Protein AF-A0A3D9CCU7-F1 (afdb_monomer_lite)

Foldseek 3Di:
DPPLCLPAAWWWFDDPNKIWIWGKDKDAQQWDDDPPDRDIDTGIKIWTAFTAIRVRDTLGGCVVPRHCQDAQTWMFDDDDPQWTKTWGNAHPLRAFTFIWTWHDPDSFKIFIATDGDDDDDDCVSDPDDDSHDPDPHHGGGMITHD

Radius of gyration: 15.32 Å; chains: 1; bounding box: 30×36×38 Å

Sequence (146 aa):
MNDIFKILGTLVANFGGKTITFLITRQEHKTFKMPKTTDFYYQDALNINIVKNSSGVEVQNNSNVQYEYDRKAITSMFVNNGIVNFYYTRTNCGAGWGSINLKKISNTEVSWTYLPNDTVLTAKNCPGNPDITYLPETKNLIFTKQ

Organism: NCBI:txid2258962

Secondary structure (DSSP, 8-state):
-TTGGGG-EEEEEEETTEEEEEEEEEEEEEEEEPTTSS-EEEEEEEEEEEEE-TTS-EEEE-TT--STTSTT-EEEEEEETTEEEEEE--SGGGTT-EEEEEEE-SSSEEEEEEEEPP----TTTS-S------S---SSEEEEE-

pLDDT: mean 84.38, std 9.16, range [44.72, 95.94]

Structure (mmCIF, N/CA/C/O backbone):
data_AF-A0A3D9CCU7-F1
#
_entry.id   AF-A0A3D9CCU7-F1
#
loop_
_atom_site.group_PDB
_atom_site.id
_atom_site.type_symbol
_atom_site.label_atom_id
_atom_site.label_alt_id
_atom_site.label_comp_id
_atom_site.label_asym_id
_atom_site.label_entity_id
_atom_site.label_seq_id
_atom_site.pdbx_PDB_ins_code
_atom_site.Cartn_x
_atom_site.Cartn_y
_atom_site.Cartn_z
_atom_site.occupancy
_atom_site.B_iso_or_equiv
_atom_site.auth_seq_id
_atom_site.auth_comp_id
_atom_site.auth_asym_id
_atom_site.auth_atom_id
_atom_site.pdbx_PDB_model_num
ATOM 1 N N . MET A 1 1 ? -9.240 17.872 4.723 1.00 44.72 1 MET A N 1
ATOM 2 C CA . MET A 1 1 ? -7.853 17.364 4.830 1.00 44.72 1 MET A CA 1
ATOM 3 C C . MET A 1 1 ? -7.589 16.616 6.148 1.00 44.72 1 MET A C 1
ATOM 5 O O . MET A 1 1 ? -7.005 15.548 6.090 1.00 44.72 1 MET A O 1
ATOM 9 N N . ASN A 1 2 ? -8.099 17.068 7.307 1.00 56.50 2 ASN A N 1
ATOM 10 C CA . ASN A 1 2 ? -7.832 16.425 8.615 1.00 56.50 2 ASN A CA 1
ATOM 11 C C . ASN A 1 2 ? -8.421 15.018 8.852 1.00 56.50 2 ASN A C 1
ATOM 13 O O . ASN A 1 2 ? -7.914 14.294 9.703 1.00 56.50 2 ASN A O 1
ATOM 17 N N . ASP A 1 3 ? -9.479 14.601 8.150 1.00 65.00 3 ASP A N 1
ATOM 18 C CA . ASP A 1 3 ? -10.172 13.348 8.502 1.00 65.00 3 ASP A CA 1
ATOM 19 C C . ASP A 1 3 ? -9.492 12.075 7.961 1.00 65.00 3 ASP A C 1
ATOM 21 O O . ASP A 1 3 ? -9.699 10.984 8.491 1.00 65.00 3 ASP A O 1
ATOM 25 N N . ILE A 1 4 ? -8.635 12.222 6.945 1.00 65.19 4 ILE A N 1
ATOM 26 C CA . ILE A 1 4 ? -7.905 11.113 6.317 1.00 65.19 4 ILE A CA 1
ATOM 27 C C . ILE A 1 4 ? -6.744 10.643 7.184 1.00 65.19 4 ILE A C 1
ATOM 29 O O . ILE A 1 4 ? -6.511 9.448 7.264 1.00 65.19 4 ILE A O 1
ATOM 33 N N . PHE A 1 5 ? -6.084 11.528 7.933 1.00 69.75 5 PHE A N 1
ATOM 34 C CA . PHE A 1 5 ? -5.002 11.127 8.841 1.00 69.75 5 PHE A CA 1
ATOM 35 C C . PHE A 1 5 ? -5.475 10.277 10.030 1.00 69.75 5 PHE A C 1
ATOM 37 O O . PHE A 1 5 ? -4.660 9.658 10.706 1.00 69.75 5 PHE A O 1
ATOM 44 N N . LYS A 1 6 ? -6.786 10.159 10.273 1.00 74.38 6 LYS A N 1
ATOM 45 C CA . LYS A 1 6 ? -7.301 9.249 11.309 1.00 74.38 6 LYS A CA 1
ATOM 46 C C . LYS A 1 6 ? -7.059 7.770 10.984 1.00 74.38 6 LYS A C 1
ATOM 48 O O . LYS A 1 6 ? -7.051 6.955 11.908 1.00 74.38 6 LYS A O 1
ATOM 53 N N . ILE A 1 7 ? -6.813 7.436 9.712 1.00 79.25 7 ILE A N 1
ATOM 54 C CA . ILE A 1 7 ? -6.497 6.069 9.260 1.00 79.25 7 ILE A CA 1
ATOM 55 C C . ILE A 1 7 ? -5.042 5.663 9.544 1.00 79.25 7 ILE A C 1
ATOM 57 O O . ILE A 1 7 ? -4.685 4.514 9.306 1.00 79.25 7 ILE A O 1
ATOM 61 N N . LEU A 1 8 ? -4.200 6.592 10.016 1.00 88.69 8 LEU A N 1
ATOM 62 C CA . LEU A 1 8 ? -2.815 6.295 10.379 1.00 88.69 8 LEU A CA 1
ATOM 63 C C . LEU A 1 8 ? -2.754 5.219 11.465 1.00 88.69 8 LEU A C 1
ATOM 65 O O . LEU A 1 8 ? -3.604 5.178 12.363 1.00 88.69 8 LEU A O 1
ATOM 69 N N . GLY A 1 9 ? -1.704 4.406 11.407 1.00 89.75 9 GLY A N 1
ATOM 70 C CA . GLY A 1 9 ? -1.453 3.326 12.352 1.00 89.75 9 GLY A CA 1
ATOM 71 C C . GLY A 1 9 ? -1.610 1.942 11.733 1.00 89.75 9 GLY A C 1
ATOM 72 O O . GLY A 1 9 ? -1.521 1.764 10.515 1.00 89.75 9 GLY A O 1
ATOM 73 N N . THR A 1 10 ? -1.785 0.960 12.611 1.00 92.06 10 THR A N 1
ATOM 74 C CA . THR A 1 10 ? -1.838 -0.453 12.246 1.00 92.06 10 THR A CA 1
ATOM 75 C C . THR A 1 10 ? -3.263 -0.859 11.903 1.00 92.06 10 THR A C 1
ATOM 77 O O . THR A 1 10 ? -4.187 -0.641 12.683 1.00 92.06 10 THR A O 1
ATOM 80 N N . LEU A 1 11 ? -3.436 -1.470 10.739 1.00 92.25 11 LEU A N 1
ATOM 81 C CA . LEU A 1 11 ? -4.698 -1.966 10.212 1.00 92.25 11 LEU A CA 1
ATOM 82 C C . LEU A 1 11 ? -4.590 -3.471 9.973 1.00 92.25 11 LEU A C 1
ATOM 84 O O . LEU A 1 11 ? -3.570 -3.940 9.476 1.00 92.25 11 LEU A O 1
ATOM 88 N N . VAL A 1 12 ? -5.636 -4.232 10.282 1.00 92.88 12 VAL A N 1
ATOM 89 C CA . VAL A 1 12 ? -5.652 -5.693 10.131 1.00 92.88 12 VAL A CA 1
ATOM 90 C C . VAL A 1 12 ? -6.900 -6.148 9.383 1.00 92.88 12 VAL A C 1
ATOM 92 O O . VAL A 1 12 ? -7.994 -5.660 9.648 1.00 92.88 12 VAL A O 1
ATOM 95 N N . ALA A 1 13 ? -6.738 -7.101 8.468 1.00 92.25 13 ALA A N 1
ATOM 96 C CA . ALA A 1 13 ? -7.825 -7.788 7.775 1.00 92.25 13 ALA A CA 1
ATOM 97 C C . ALA A 1 13 ? -7.537 -9.288 7.664 1.00 92.25 13 ALA A C 1
ATOM 99 O O . ALA A 1 13 ? -6.397 -9.721 7.821 1.00 92.25 13 ALA A O 1
ATOM 100 N N . ASN A 1 14 ? -8.555 -10.081 7.330 1.00 90.06 14 ASN A N 1
ATOM 101 C CA . ASN A 1 14 ? -8.389 -11.489 6.974 1.00 90.06 14 ASN A CA 1
ATOM 102 C C . ASN A 1 14 ? -8.763 -11.705 5.504 1.00 90.06 14 ASN A C 1
ATOM 104 O O . ASN A 1 14 ? -9.849 -11.324 5.074 1.00 90.06 14 ASN A O 1
ATOM 108 N N . PHE A 1 15 ? -7.875 -12.332 4.736 1.00 86.81 15 PHE A N 1
ATOM 109 C CA . PHE A 1 15 ? -8.070 -12.614 3.316 1.00 86.81 15 PHE A CA 1
ATOM 110 C C . PHE A 1 15 ? -7.422 -13.950 2.945 1.00 86.81 15 PHE A C 1
ATOM 112 O O . PHE A 1 15 ? -6.269 -14.206 3.290 1.00 86.81 15 PHE A O 1
ATOM 119 N N . GLY A 1 16 ? -8.168 -14.83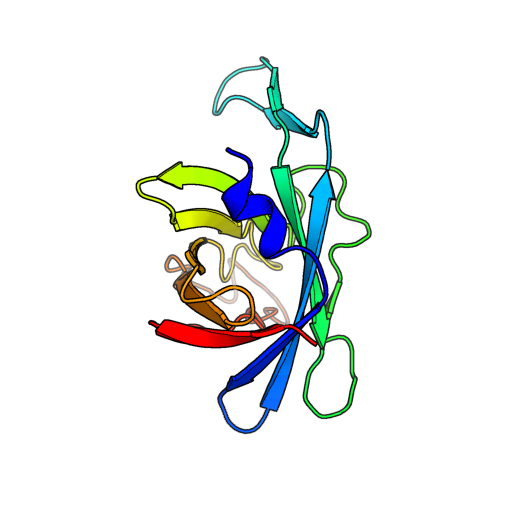1 2.271 1.00 82.19 16 GLY A N 1
ATOM 120 C CA . GLY A 1 16 ? -7.659 -16.145 1.850 1.00 82.19 16 GLY A CA 1
ATOM 121 C C . GLY A 1 16 ? -7.132 -17.015 3.002 1.00 82.19 16 GLY A C 1
ATOM 122 O O . GLY A 1 16 ? -6.120 -17.692 2.840 1.00 82.19 16 GLY A O 1
ATOM 123 N N . GLY A 1 17 ? -7.758 -16.942 4.185 1.00 80.69 17 GLY A N 1
ATOM 124 C CA . GLY A 1 17 ? -7.327 -17.674 5.387 1.00 80.69 17 GLY A CA 1
ATOM 125 C C . GLY A 1 17 ? -6.067 -17.121 6.066 1.00 80.69 17 GLY A C 1
ATOM 126 O O . GLY A 1 17 ? -5.531 -17.753 6.973 1.00 80.69 17 GLY A O 1
ATOM 127 N N . LYS A 1 18 ? -5.582 -15.949 5.639 1.00 82.06 18 LYS A N 1
ATOM 128 C CA . LYS A 1 18 ? -4.403 -15.280 6.196 1.00 82.06 18 LYS A CA 1
ATOM 129 C C . LYS A 1 18 ? -4.799 -13.940 6.800 1.00 82.06 18 LYS A C 1
ATOM 131 O O . LYS A 1 18 ? -5.594 -13.202 6.222 1.00 82.06 18 LYS A O 1
ATOM 136 N N . THR A 1 19 ? -4.200 -13.611 7.934 1.00 86.44 19 THR A N 1
ATOM 137 C CA . THR A 1 19 ? -4.267 -12.270 8.514 1.00 86.44 19 THR A CA 1
ATOM 138 C C . THR A 1 19 ? -3.257 -11.387 7.803 1.00 86.44 19 THR A C 1
ATOM 140 O O . THR A 1 19 ? -2.109 -11.787 7.629 1.00 86.44 19 THR A O 1
ATOM 143 N N . ILE A 1 20 ? -3.696 -10.213 7.370 1.00 86.19 20 ILE A N 1
ATOM 144 C CA . ILE A 1 20 ? -2.894 -9.207 6.686 1.00 86.19 20 ILE A CA 1
ATOM 145 C C . ILE A 1 20 ? -2.834 -7.985 7.590 1.00 86.19 20 ILE A C 1
ATOM 147 O O . ILE A 1 20 ? -3.869 -7.401 7.905 1.00 86.19 20 ILE A O 1
ATOM 151 N N . THR A 1 21 ? -1.629 -7.592 7.991 1.00 89.12 21 THR A N 1
ATOM 152 C CA . THR A 1 21 ? -1.402 -6.376 8.784 1.00 89.12 21 THR A CA 1
ATOM 153 C C . THR A 1 21 ? -0.742 -5.315 7.924 1.00 89.12 21 THR A C 1
ATOM 155 O O . THR A 1 21 ? 0.324 -5.583 7.382 1.00 89.12 21 THR A O 1
ATOM 158 N N . PHE A 1 22 ? -1.331 -4.123 7.853 1.00 88.62 22 PHE A N 1
ATOM 159 C CA . PHE A 1 22 ? -0.757 -2.927 7.243 1.00 88.62 22 PHE A CA 1
ATOM 160 C C . PHE A 1 22 ? -0.345 -1.910 8.299 1.00 88.62 22 PHE A C 1
ATOM 162 O O . PHE A 1 22 ? -1.053 -1.704 9.278 1.00 88.62 22 PHE A O 1
ATOM 169 N N . LEU A 1 23 ? 0.771 -1.224 8.061 1.00 90.56 23 LEU A N 1
ATOM 170 C CA . LEU A 1 23 ? 1.145 -0.018 8.796 1.00 90.56 23 LEU A CA 1
ATOM 171 C C . LEU A 1 23 ? 1.084 1.176 7.847 1.00 90.56 23 LEU A C 1
ATOM 173 O O . LEU A 1 23 ? 1.888 1.248 6.915 1.00 90.56 23 LEU A O 1
ATOM 177 N N . ILE A 1 24 ? 0.149 2.097 8.096 1.00 90.56 24 ILE A N 1
ATOM 178 C CA . ILE A 1 24 ? 0.035 3.351 7.348 1.00 90.56 24 ILE A CA 1
ATOM 179 C C . ILE A 1 24 ? 0.744 4.461 8.119 1.00 90.56 24 ILE A C 1
ATOM 181 O O . ILE A 1 24 ? 0.350 4.798 9.240 1.00 90.56 24 ILE A O 1
ATOM 185 N N . THR A 1 25 ? 1.757 5.061 7.500 1.00 90.62 25 THR A N 1
ATOM 186 C CA . THR A 1 25 ? 2.484 6.209 8.052 1.00 90.62 25 THR A CA 1
ATOM 187 C C . THR A 1 25 ? 2.304 7.440 7.182 1.00 90.62 25 THR A C 1
ATOM 189 O O . THR A 1 25 ? 2.093 7.341 5.975 1.00 90.62 25 THR A O 1
ATOM 192 N N . ARG A 1 26 ? 2.411 8.619 7.797 1.00 90.56 26 ARG A N 1
ATOM 193 C CA . ARG A 1 26 ? 2.525 9.885 7.074 1.00 90.56 26 ARG A CA 1
ATOM 194 C C . ARG A 1 26 ? 3.998 10.174 6.818 1.00 90.56 26 ARG A C 1
ATOM 196 O O . ARG A 1 26 ? 4.822 9.993 7.710 1.00 90.56 26 ARG A O 1
ATOM 203 N N . GLN A 1 27 ? 4.304 10.640 5.620 1.00 88.50 27 GLN A N 1
ATOM 204 C CA . GLN A 1 27 ? 5.578 11.241 5.266 1.00 88.50 27 GLN A CA 1
ATOM 205 C C . GLN A 1 27 ? 5.293 12.668 4.813 1.00 88.50 27 GLN A C 1
ATOM 207 O O . GLN A 1 27 ? 4.607 12.883 3.813 1.00 88.50 27 GLN A O 1
ATOM 212 N N . GLU A 1 28 ? 5.773 13.633 5.587 1.00 89.56 28 GLU A N 1
ATOM 213 C CA . GLU A 1 28 ? 5.653 15.042 5.231 1.00 89.56 28 GLU A CA 1
ATOM 214 C C . GLU A 1 28 ? 6.664 15.395 4.143 1.00 89.56 28 GLU A C 1
ATOM 216 O O . GLU A 1 28 ? 7.760 14.830 4.101 1.00 89.56 28 GLU A O 1
ATOM 221 N N . HIS A 1 29 ? 6.280 16.318 3.261 1.00 88.38 29 HIS A N 1
ATOM 222 C CA . HIS A 1 29 ? 7.160 16.860 2.225 1.00 88.38 29 HIS A CA 1
ATOM 223 C C . HIS A 1 29 ? 7.869 15.780 1.379 1.00 88.38 29 HIS A C 1
ATOM 225 O O . HIS A 1 29 ? 9.059 15.876 1.072 1.00 88.38 29 HIS A O 1
ATOM 231 N N . LYS A 1 30 ? 7.147 14.720 0.993 1.00 87.25 30 LYS A N 1
ATOM 232 C CA . LYS A 1 30 ? 7.690 13.673 0.123 1.00 87.25 30 LYS A CA 1
ATOM 233 C C . LYS A 1 30 ? 7.885 14.234 -1.284 1.00 87.25 30 LYS A C 1
ATOM 235 O O . LYS A 1 30 ? 6.971 14.838 -1.843 1.00 87.25 30 LYS A O 1
ATOM 240 N N . THR A 1 31 ? 9.066 14.018 -1.854 1.00 88.44 31 THR A N 1
ATOM 241 C CA . THR A 1 31 ? 9.374 14.364 -3.246 1.00 88.44 31 THR A CA 1
ATOM 242 C C . THR A 1 31 ? 8.692 13.393 -4.197 1.00 88.44 31 THR A C 1
ATOM 244 O O . THR A 1 31 ? 8.737 12.187 -3.976 1.00 88.44 31 THR A O 1
ATOM 247 N N . PHE A 1 32 ? 8.114 13.924 -5.266 1.00 88.81 32 PHE A N 1
ATOM 248 C CA . PHE A 1 32 ? 7.571 13.171 -6.384 1.00 88.81 32 PHE A CA 1
ATOM 249 C C . PHE A 1 32 ? 8.177 13.679 -7.683 1.00 88.81 32 PHE A C 1
ATOM 251 O O . PHE A 1 32 ? 8.303 14.891 -7.890 1.00 88.81 32 PHE A O 1
ATOM 258 N N . LYS A 1 33 ? 8.526 12.761 -8.581 1.00 87.31 33 LYS A N 1
ATOM 259 C CA . LYS A 1 33 ? 8.994 13.103 -9.923 1.00 87.31 33 LYS A CA 1
ATOM 260 C C . LYS A 1 33 ? 7.811 13.292 -10.867 1.00 87.31 33 LYS A C 1
ATOM 262 O O . LYS A 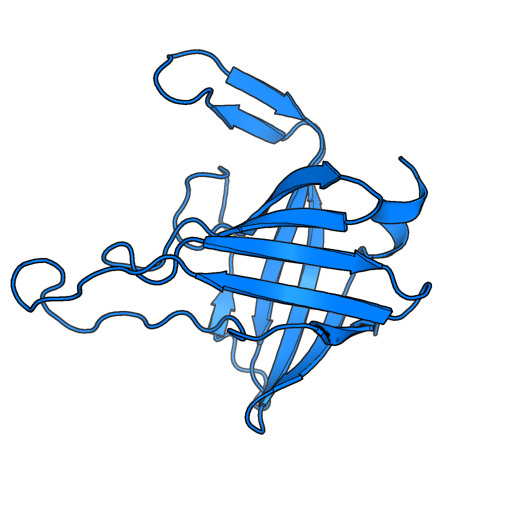1 33 ? 6.940 12.427 -10.971 1.00 87.31 33 LYS A O 1
ATOM 267 N N . MET A 1 34 ? 7.805 14.389 -11.621 1.00 85.69 34 MET A N 1
ATOM 268 C CA . MET A 1 34 ? 6.806 14.578 -12.667 1.00 85.69 34 MET A CA 1
ATOM 269 C C . MET A 1 34 ? 7.032 13.573 -13.813 1.00 85.69 34 MET A C 1
ATOM 271 O O . MET A 1 34 ? 8.159 13.410 -14.300 1.00 85.69 34 MET A O 1
ATOM 275 N N . PRO A 1 35 ? 5.981 12.867 -14.270 1.00 82.25 35 PRO A N 1
ATOM 276 C CA . PRO A 1 35 ? 6.122 11.904 -15.353 1.00 82.25 35 PRO A CA 1
ATOM 277 C C . PRO A 1 35 ? 6.685 12.557 -16.617 1.00 82.25 35 PRO A C 1
ATOM 279 O O . PRO A 1 35 ? 6.158 13.557 -17.094 1.00 82.25 35 PRO A O 1
ATOM 282 N N . LYS A 1 36 ? 7.718 11.936 -17.197 1.00 85.12 36 LYS A N 1
ATOM 283 C CA . LYS A 1 36 ? 8.367 12.364 -18.452 1.00 85.12 36 LYS A CA 1
ATOM 284 C C . LYS A 1 36 ? 9.060 13.737 -18.404 1.00 85.12 36 LYS A C 1
ATOM 286 O O . LYS A 1 36 ? 9.423 14.240 -19.463 1.00 85.12 36 LYS A O 1
ATOM 291 N N . THR A 1 37 ? 9.309 14.309 -17.225 1.00 89.88 37 THR A N 1
ATOM 292 C CA . THR A 1 37 ? 10.137 15.520 -17.080 1.00 89.88 37 THR A CA 1
ATOM 293 C C . THR A 1 37 ? 11.280 15.304 -16.081 1.00 89.88 37 THR A C 1
ATOM 295 O O . THR A 1 37 ? 11.439 14.222 -15.498 1.00 89.88 37 THR A O 1
ATOM 298 N N . THR A 1 38 ? 12.136 16.316 -15.934 1.00 88.75 38 THR A N 1
ATOM 299 C CA . THR A 1 38 ? 13.178 16.390 -14.897 1.00 88.75 38 THR A CA 1
ATOM 300 C C . THR A 1 38 ? 12.701 17.102 -13.634 1.00 88.75 38 THR A C 1
ATOM 302 O O . THR A 1 38 ? 13.484 17.256 -12.702 1.00 88.75 38 THR A O 1
ATOM 305 N N . ASP A 1 39 ? 11.443 17.537 -13.605 1.00 91.19 39 ASP A N 1
ATOM 306 C CA . ASP A 1 39 ? 10.902 18.350 -12.525 1.00 91.19 39 ASP A CA 1
ATOM 307 C C . ASP A 1 39 ? 10.404 17.486 -11.375 1.00 91.19 39 ASP A C 1
ATOM 309 O O . ASP A 1 39 ? 9.967 16.339 -11.542 1.00 91.19 39 ASP A O 1
ATOM 313 N N . PHE A 1 40 ? 10.440 18.082 -10.191 1.00 90.62 40 PHE A N 1
ATOM 314 C CA . PHE A 1 40 ? 9.987 17.470 -8.958 1.00 90.62 40 PHE A CA 1
ATOM 315 C C . PHE A 1 40 ? 8.999 18.391 -8.261 1.00 90.62 40 PHE A C 1
ATOM 317 O O . PHE A 1 40 ? 9.100 19.616 -8.337 1.00 90.62 40 PHE A O 1
ATOM 324 N N . TYR A 1 41 ? 8.063 17.788 -7.544 1.00 91.00 41 TYR A N 1
ATOM 325 C CA . TYR A 1 41 ? 7.164 18.492 -6.645 1.00 91.00 41 TYR A CA 1
ATOM 326 C C . TYR A 1 41 ? 7.152 17.802 -5.286 1.00 91.00 41 TYR A C 1
ATOM 328 O O . TYR A 1 41 ? 7.604 16.665 -5.148 1.00 91.00 41 TYR A O 1
ATOM 336 N N . TYR A 1 42 ? 6.641 18.496 -4.275 1.00 90.75 42 TYR A N 1
ATOM 337 C CA . TYR A 1 42 ? 6.558 17.975 -2.917 1.00 90.75 42 TYR A CA 1
ATOM 3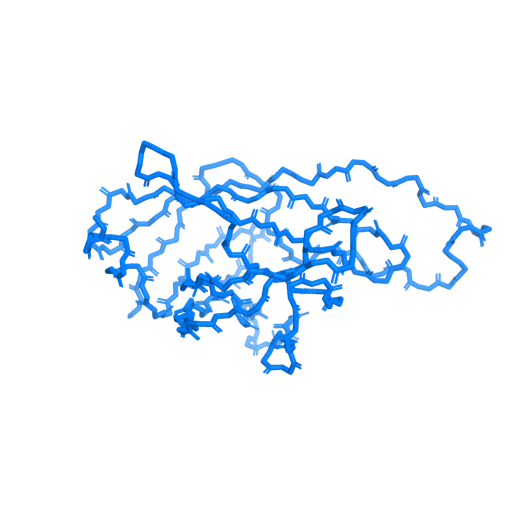38 C C . TYR A 1 42 ? 5.107 17.956 -2.463 1.00 90.75 42 TYR A C 1
ATOM 340 O O . TYR A 1 42 ? 4.364 18.909 -2.699 1.00 90.75 42 TYR A O 1
ATOM 348 N N . GLN A 1 43 ? 4.710 16.879 -1.799 1.00 89.69 43 GLN A N 1
ATOM 349 C CA . GLN A 1 43 ? 3.428 16.795 -1.110 1.00 89.69 43 GLN A CA 1
ATOM 350 C C . GLN A 1 43 ? 3.553 15.912 0.126 1.00 89.69 43 GLN A C 1
ATOM 352 O O . GLN A 1 43 ? 4.415 15.036 0.204 1.00 89.69 43 GLN A O 1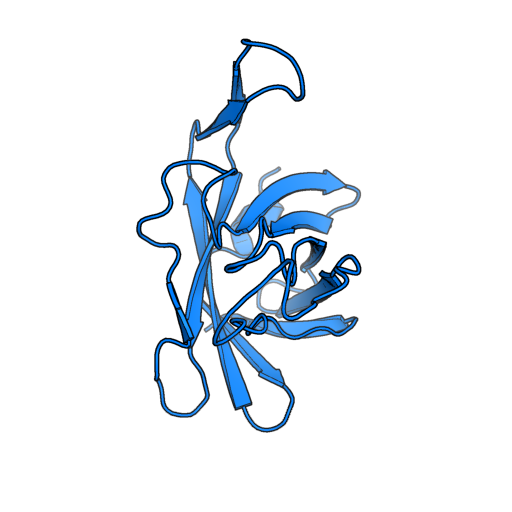
ATOM 357 N N . ASP A 1 44 ? 2.655 16.110 1.080 1.00 89.56 44 ASP A N 1
ATOM 358 C CA . ASP A 1 44 ? 2.485 15.138 2.149 1.00 89.56 44 ASP A CA 1
ATOM 359 C C . ASP A 1 44 ? 1.832 13.881 1.585 1.00 89.56 44 ASP A C 1
ATOM 361 O O . ASP A 1 44 ? 0.822 13.951 0.884 1.00 89.56 44 ASP A O 1
ATOM 365 N N . ALA A 1 45 ? 2.393 12.726 1.919 1.00 90.19 45 ALA A N 1
ATOM 366 C CA . ALA A 1 45 ? 1.915 11.446 1.431 1.00 90.19 45 ALA A CA 1
ATOM 367 C C . ALA A 1 45 ? 1.717 10.454 2.576 1.00 90.19 45 ALA A C 1
ATOM 369 O O . ALA A 1 45 ? 2.331 10.542 3.639 1.00 90.19 45 ALA A O 1
ATOM 370 N N . LEU A 1 46 ? 0.849 9.481 2.341 1.00 91.25 46 LEU A N 1
ATOM 371 C CA . LEU A 1 46 ? 0.725 8.283 3.149 1.00 91.25 46 LEU A CA 1
ATOM 372 C C . LEU A 1 46 ? 1.507 7.154 2.484 1.00 91.25 46 LEU A C 1
ATOM 374 O O . LEU A 1 46 ? 1.426 6.978 1.269 1.00 91.25 46 LEU A O 1
ATOM 378 N N . ASN A 1 47 ? 2.218 6.366 3.282 1.00 91.00 47 ASN A N 1
ATOM 379 C CA . ASN A 1 47 ? 2.905 5.162 2.830 1.00 91.00 47 ASN A CA 1
ATOM 380 C C . ASN A 1 47 ? 2.365 3.938 3.563 1.00 91.00 47 ASN A C 1
ATOM 382 O O . ASN A 1 47 ? 2.001 4.026 4.737 1.00 91.00 47 ASN A O 1
ATOM 386 N N . ILE A 1 48 ? 2.341 2.799 2.873 1.00 89.75 48 ILE A N 1
ATOM 387 C CA . ILE A 1 48 ? 2.025 1.500 3.472 1.00 89.75 48 ILE A CA 1
ATOM 388 C C . ILE A 1 48 ? 3.316 0.686 3.547 1.00 89.75 48 ILE A C 1
ATOM 390 O O . ILE A 1 48 ? 3.890 0.327 2.516 1.00 89.75 48 ILE A O 1
ATOM 394 N N . ASN A 1 49 ? 3.785 0.428 4.772 1.00 79.38 49 ASN A N 1
ATOM 395 C CA . ASN A 1 49 ? 5.160 -0.026 5.000 1.00 79.38 49 ASN A CA 1
ATOM 396 C C . ASN A 1 49 ? 5.308 -1.523 5.229 1.00 79.38 49 ASN A C 1
ATOM 398 O O . ASN A 1 49 ? 6.291 -2.102 4.791 1.00 79.38 49 ASN A O 1
ATOM 402 N N . ILE A 1 50 ? 4.382 -2.159 5.934 1.00 68.75 50 ILE A N 1
ATOM 403 C CA . ILE A 1 50 ? 4.555 -3.544 6.378 1.00 68.75 50 ILE A CA 1
ATOM 404 C C . ILE A 1 50 ? 3.343 -4.339 5.939 1.00 68.75 50 ILE A C 1
ATOM 406 O O . ILE A 1 50 ? 2.225 -3.886 6.149 1.00 68.75 50 ILE A O 1
ATOM 410 N N . VAL A 1 51 ? 3.584 -5.515 5.365 1.00 66.69 51 VAL A N 1
ATOM 411 C CA . VAL A 1 51 ? 2.584 -6.561 5.172 1.00 66.69 51 VAL A CA 1
ATOM 412 C C . VAL A 1 51 ? 3.086 -7.804 5.893 1.00 66.69 51 VAL A C 1
ATOM 414 O O . VAL A 1 51 ? 4.137 -8.347 5.547 1.00 66.69 51 VAL A O 1
ATOM 417 N N . LYS A 1 52 ? 2.356 -8.250 6.915 1.00 75.44 52 LYS A N 1
ATOM 418 C CA . LYS A 1 52 ? 2.600 -9.533 7.597 1.00 75.44 52 LYS A CA 1
ATOM 419 C C . LYS A 1 52 ? 1.486 -10.512 7.276 1.00 75.44 52 LYS A C 1
ATOM 421 O O . LYS A 1 52 ? 0.352 -10.083 7.083 1.00 75.44 52 LYS A O 1
ATOM 426 N N . ASN A 1 53 ? 1.822 -11.798 7.219 1.00 69.88 53 ASN A N 1
ATOM 427 C CA . ASN A 1 53 ? 0.840 -12.877 7.123 1.00 69.88 53 ASN A CA 1
ATOM 428 C C . ASN A 1 53 ? 0.403 -13.377 8.522 1.00 69.88 53 ASN A C 1
ATOM 430 O O . ASN A 1 53 ? 0.907 -12.909 9.544 1.00 69.88 53 ASN A O 1
ATOM 434 N N . SER A 1 54 ? -0.495 -14.370 8.573 1.00 69.38 54 SER A N 1
ATOM 435 C CA . SER A 1 54 ? -1.019 -14.957 9.821 1.00 69.38 54 SER A CA 1
ATOM 436 C C . SER A 1 54 ? 0.035 -15.603 10.724 1.00 69.38 54 SER A C 1
ATOM 438 O O . SER A 1 54 ? -0.199 -15.732 11.921 1.00 69.38 54 SER A O 1
ATOM 440 N N . SER A 1 55 ? 1.198 -15.985 10.194 1.00 73.25 55 SER A N 1
ATOM 441 C CA . SER A 1 55 ? 2.318 -16.526 10.977 1.00 73.25 55 SER A CA 1
ATOM 442 C C . SER A 1 55 ? 3.240 -15.433 11.533 1.00 73.25 55 SER A C 1
ATOM 444 O O . SER A 1 55 ? 4.291 -15.743 12.085 1.00 73.25 55 SER A O 1
ATOM 446 N N . GLY A 1 56 ? 2.895 -14.152 11.348 1.00 67.19 56 GLY A N 1
ATOM 447 C CA . GLY A 1 56 ? 3.733 -13.014 11.733 1.00 67.19 56 GLY A CA 1
ATOM 448 C C . GLY A 1 56 ? 4.947 -12.803 10.825 1.00 67.19 56 GLY A C 1
ATOM 449 O O . GLY A 1 56 ? 5.733 -11.887 11.072 1.00 67.19 56 GLY A O 1
ATOM 450 N N . VAL A 1 57 ? 5.085 -13.611 9.766 1.00 72.94 57 VAL A N 1
ATOM 451 C CA . VAL A 1 57 ? 6.165 -13.491 8.787 1.00 72.94 57 VAL A CA 1
ATOM 452 C C . VAL A 1 57 ? 5.925 -12.243 7.950 1.00 72.94 57 VAL A C 1
ATOM 454 O O . VAL A 1 57 ? 4.841 -12.035 7.397 1.00 72.94 57 VAL A O 1
ATOM 457 N N . GLU A 1 58 ? 6.957 -11.413 7.866 1.00 71.44 58 GLU A N 1
ATOM 458 C CA . GLU A 1 58 ? 6.993 -10.242 7.006 1.00 71.44 58 GLU A CA 1
ATOM 459 C C . GLU A 1 58 ? 7.049 -10.691 5.545 1.00 71.44 58 GLU A C 1
ATOM 461 O O . GLU A 1 58 ? 8.047 -11.234 5.080 1.00 71.44 58 GLU A O 1
ATOM 466 N N . VAL A 1 59 ? 5.939 -10.508 4.833 1.00 69.44 59 VAL A N 1
ATOM 467 C CA . VAL A 1 59 ? 5.828 -10.834 3.403 1.00 69.44 59 VAL A CA 1
ATOM 468 C C . VAL A 1 59 ? 6.207 -9.641 2.532 1.00 69.44 59 VAL A C 1
ATOM 470 O O . VAL A 1 59 ? 6.637 -9.809 1.393 1.00 69.44 59 VAL A O 1
ATOM 473 N N . GLN A 1 60 ? 6.112 -8.425 3.071 1.00 71.06 60 GLN A N 1
ATOM 474 C CA . GLN A 1 60 ? 6.611 -7.231 2.410 1.00 71.06 60 GLN A CA 1
ATOM 475 C C . GLN A 1 60 ? 6.992 -6.162 3.428 1.00 71.06 60 GLN A C 1
ATOM 477 O O . GLN A 1 60 ? 6.253 -5.898 4.377 1.00 71.06 60 GLN A O 1
ATOM 482 N N . ASN A 1 61 ? 8.123 -5.511 3.173 1.00 73.19 61 ASN A N 1
ATOM 483 C CA . ASN A 1 61 ? 8.594 -4.380 3.949 1.00 73.19 61 ASN A CA 1
ATOM 484 C C . ASN A 1 61 ? 9.118 -3.290 3.027 1.00 73.19 61 ASN A C 1
ATOM 486 O O . ASN A 1 61 ? 10.090 -3.471 2.295 1.00 73.19 61 ASN A O 1
ATOM 490 N N . ASN A 1 62 ? 8.439 -2.156 3.086 1.00 73.12 62 ASN A N 1
ATOM 491 C CA . ASN A 1 62 ? 8.735 -0.951 2.343 1.00 73.12 62 ASN A CA 1
ATOM 492 C C . ASN A 1 62 ? 9.381 0.112 3.242 1.00 73.12 62 ASN A C 1
ATOM 494 O O . ASN A 1 62 ? 9.478 1.258 2.835 1.00 73.12 62 ASN A O 1
ATOM 498 N N . SER A 1 63 ? 9.843 -0.221 4.451 1.00 68.06 63 SER A N 1
ATOM 499 C CA . SER A 1 63 ? 10.461 0.760 5.363 1.00 68.06 63 SER A CA 1
ATOM 500 C C . SER A 1 63 ? 11.747 1.374 4.796 1.00 68.06 63 SER A C 1
ATOM 502 O O . SER A 1 63 ? 12.111 2.481 5.171 1.00 68.06 63 SER A O 1
ATOM 504 N N . ASN A 1 64 ? 12.415 0.679 3.867 1.00 69.81 64 ASN A N 1
ATOM 505 C CA . ASN A 1 64 ? 13.607 1.180 3.176 1.00 69.81 64 ASN A CA 1
ATOM 506 C C . ASN A 1 64 ? 13.292 1.962 1.890 1.00 69.81 64 ASN A C 1
ATOM 508 O O . ASN A 1 64 ? 14.215 2.494 1.275 1.00 69.81 64 ASN A O 1
ATOM 512 N N . VAL A 1 65 ? 12.023 2.028 1.472 1.00 76.69 65 VAL A N 1
ATOM 513 C CA . VAL A 1 65 ? 11.597 2.806 0.303 1.00 76.69 65 VAL A CA 1
ATOM 514 C C . VAL A 1 65 ? 11.803 4.289 0.589 1.00 76.69 65 VAL A C 1
ATOM 516 O O . VAL A 1 65 ? 11.227 4.840 1.525 1.00 76.69 65 VAL A O 1
ATOM 519 N N . GLN A 1 66 ? 12.610 4.938 -0.243 1.00 76.62 66 GLN A N 1
ATOM 520 C CA . GLN A 1 66 ? 12.892 6.369 -0.161 1.00 76.62 66 GLN A CA 1
ATOM 521 C C . GLN A 1 66 ? 11.956 7.143 -1.096 1.00 76.62 66 GLN A C 1
ATOM 523 O O . GLN A 1 66 ? 11.332 8.137 -0.702 1.00 76.62 66 GLN A O 1
ATOM 528 N N . TYR A 1 67 ? 11.776 6.629 -2.313 1.00 82.19 67 TYR A N 1
ATOM 529 C CA . TYR A 1 67 ? 11.034 7.274 -3.390 1.00 82.19 67 TYR A CA 1
ATOM 530 C C . TYR A 1 67 ? 9.775 6.494 -3.775 1.00 82.19 67 TYR A C 1
ATOM 532 O O . TYR A 1 67 ? 9.702 5.274 -3.671 1.00 82.19 67 TYR A O 1
ATOM 540 N N . GLU A 1 68 ? 8.762 7.198 -4.267 1.00 83.12 68 GLU A N 1
ATOM 541 C CA . GLU A 1 68 ? 7.503 6.626 -4.757 1.00 83.12 68 GLU A CA 1
ATOM 542 C C . GLU A 1 68 ? 7.701 5.626 -5.910 1.00 83.12 68 GLU A C 1
ATOM 544 O O . GLU A 1 68 ? 6.898 4.714 -6.097 1.00 83.12 68 GLU A O 1
ATOM 549 N N . TYR A 1 69 ? 8.788 5.764 -6.673 1.00 84.56 69 TYR A N 1
ATOM 550 C CA . TYR A 1 69 ? 9.128 4.881 -7.789 1.00 84.56 69 TYR A CA 1
ATOM 551 C C . TYR A 1 69 ? 10.008 3.686 -7.393 1.00 84.56 69 TYR A C 1
ATOM 553 O O . TYR A 1 69 ? 10.364 2.878 -8.264 1.00 84.56 69 TYR A O 1
ATOM 561 N N . ASP A 1 70 ? 10.354 3.546 -6.111 1.00 86.31 70 ASP A N 1
ATOM 562 C CA . ASP A 1 70 ? 11.098 2.386 -5.636 1.00 86.31 70 ASP A CA 1
ATOM 563 C C . ASP A 1 70 ? 10.260 1.111 -5.767 1.00 86.31 70 ASP A C 1
ATOM 565 O O . ASP A 1 70 ? 9.024 1.107 -5.758 1.00 86.31 70 ASP A O 1
ATOM 569 N N . ARG A 1 71 ? 10.949 -0.025 -5.894 1.00 85.06 71 ARG A N 1
ATOM 570 C CA . ARG A 1 71 ? 10.273 -1.325 -5.943 1.00 85.06 71 ARG A CA 1
ATOM 571 C C . ARG A 1 71 ? 9.504 -1.549 -4.651 1.00 85.06 71 ARG A C 1
ATOM 573 O O . ARG A 1 71 ? 9.976 -1.215 -3.570 1.00 85.06 71 ARG A O 1
ATOM 580 N N . LYS A 1 72 ? 8.338 -2.175 -4.786 1.00 85.88 72 LYS A N 1
ATOM 581 C CA . LYS A 1 72 ? 7.407 -2.477 -3.700 1.00 85.88 72 LYS A CA 1
ATOM 582 C C . LYS A 1 72 ? 6.796 -1.245 -2.999 1.00 85.88 72 LYS A C 1
ATOM 584 O O . LYS A 1 72 ? 5.925 -1.435 -2.158 1.00 85.88 72 LYS A O 1
ATOM 589 N N . ALA A 1 73 ? 7.149 -0.013 -3.380 1.00 89.25 73 ALA A N 1
ATOM 590 C CA . ALA A 1 73 ? 6.572 1.206 -2.816 1.00 89.25 73 ALA A CA 1
ATOM 591 C C . ALA A 1 73 ? 5.043 1.239 -2.956 1.00 89.25 73 ALA A C 1
ATOM 593 O O . ALA A 1 73 ? 4.515 0.951 -4.032 1.00 89.25 73 ALA A O 1
ATOM 594 N N . ILE A 1 74 ? 4.354 1.596 -1.868 1.00 91.88 74 ILE A N 1
ATOM 595 C CA . ILE A 1 74 ? 2.916 1.884 -1.845 1.00 91.88 74 ILE A CA 1
ATOM 596 C C . ILE A 1 74 ? 2.746 3.278 -1.256 1.00 91.88 74 ILE A C 1
ATOM 598 O O . ILE A 1 74 ? 2.880 3.458 -0.044 1.00 91.88 74 ILE A O 1
ATOM 602 N N . THR A 1 75 ? 2.450 4.251 -2.110 1.00 92.38 75 THR A N 1
ATOM 603 C CA . THR A 1 75 ? 2.404 5.669 -1.735 1.00 92.38 75 THR A CA 1
ATOM 604 C C . THR A 1 75 ? 1.103 6.298 -2.220 1.00 92.38 75 THR A C 1
ATOM 606 O O . THR A 1 75 ? 0.628 5.995 -3.315 1.00 92.38 75 THR A O 1
ATOM 609 N N . SER A 1 76 ? 0.499 7.161 -1.400 1.00 93.06 76 SER A N 1
ATOM 610 C CA . SER A 1 76 ? -0.701 7.901 -1.784 1.00 93.06 76 SER A CA 1
ATOM 611 C C . SER A 1 76 ? -0.379 8.924 -2.869 1.00 93.06 76 SER A C 1
ATOM 613 O O . SER A 1 76 ? 0.534 9.732 -2.699 1.00 93.06 76 SER A O 1
ATOM 615 N N . MET A 1 77 ? -1.168 8.933 -3.936 1.00 90.50 77 MET A N 1
ATOM 616 C CA . MET A 1 77 ? -0.994 9.848 -5.062 1.00 90.50 77 MET A CA 1
ATOM 617 C C . MET A 1 77 ? -1.912 11.062 -4.960 1.00 90.50 77 MET A C 1
ATOM 619 O O . MET A 1 77 ? -1.496 12.173 -5.273 1.00 90.50 77 MET A O 1
ATOM 623 N N . PHE A 1 78 ? -3.160 10.843 -4.543 1.00 89.38 78 PHE A N 1
ATOM 624 C CA . PHE A 1 78 ? -4.173 11.883 -4.395 1.00 89.38 78 PHE A CA 1
ATOM 625 C C . PHE A 1 78 ? -5.341 11.391 -3.534 1.00 89.38 78 PHE A C 1
ATOM 627 O O . PHE A 1 78 ? -5.471 10.206 -3.215 1.00 89.38 78 PHE A O 1
ATOM 634 N N . VAL A 1 79 ? -6.226 12.321 -3.186 1.00 89.19 79 VAL A N 1
ATOM 635 C CA . VAL A 1 79 ? -7.489 12.047 -2.501 1.00 89.19 79 VAL A CA 1
ATOM 636 C C . VAL A 1 79 ? -8.632 12.518 -3.387 1.00 89.19 79 VAL A C 1
ATOM 638 O O . VAL A 1 79 ? -8.627 13.661 -3.835 1.00 89.19 79 VAL A O 1
ATOM 641 N N . ASN A 1 80 ? -9.636 11.670 -3.591 1.00 88.50 80 ASN A N 1
ATOM 642 C CA . ASN A 1 80 ? -10.849 12.029 -4.318 1.00 88.50 80 ASN A CA 1
ATOM 643 C C . ASN A 1 80 ? -12.089 11.527 -3.567 1.00 88.50 80 ASN A C 1
ATOM 645 O O . ASN A 1 80 ? -12.166 10.348 -3.233 1.00 88.50 80 ASN A O 1
ATOM 649 N N . ASN A 1 81 ? -13.052 12.408 -3.280 1.00 86.81 81 ASN A N 1
ATOM 650 C CA . ASN A 1 81 ? -14.302 12.075 -2.576 1.00 86.81 81 ASN A CA 1
ATOM 651 C C . ASN A 1 81 ? -14.106 11.250 -1.284 1.00 86.81 81 ASN A C 1
ATOM 653 O O . ASN A 1 81 ? -14.844 10.304 -1.010 1.00 86.81 81 ASN A O 1
ATOM 657 N N . GLY A 1 82 ? -13.079 11.584 -0.495 1.00 83.75 82 GLY A N 1
ATOM 658 C CA . GLY A 1 82 ? -12.756 10.879 0.755 1.00 83.75 82 GLY A CA 1
ATOM 659 C C . GLY A 1 82 ? -12.111 9.499 0.571 1.00 83.75 82 GLY A C 1
ATOM 660 O O . GLY A 1 82 ? -11.913 8.783 1.553 1.00 83.75 82 GLY A O 1
ATOM 661 N N . ILE A 1 83 ? -11.768 9.129 -0.663 1.00 91.12 83 ILE A N 1
ATOM 662 C CA . ILE A 1 83 ? -10.998 7.933 -1.001 1.00 91.12 83 ILE A CA 1
ATOM 663 C C . ILE A 1 83 ? -9.548 8.357 -1.205 1.00 91.12 83 ILE A C 1
ATOM 665 O O . ILE A 1 83 ? -9.256 9.232 -2.022 1.00 91.12 83 ILE A O 1
ATOM 669 N N . VAL A 1 84 ? -8.639 7.731 -0.464 1.00 93.00 84 VAL A N 1
ATOM 670 C CA . VAL A 1 84 ? -7.202 7.881 -0.686 1.00 93.00 84 VAL A CA 1
ATOM 671 C C . VAL A 1 84 ? -6.799 6.903 -1.776 1.00 93.00 84 VAL A C 1
ATOM 673 O O . VAL A 1 84 ? -6.983 5.693 -1.627 1.00 93.00 84 VAL A O 1
ATOM 676 N N . ASN A 1 85 ? -6.260 7.424 -2.871 1.00 94.50 85 ASN A N 1
ATOM 677 C CA . ASN A 1 85 ? -5.696 6.601 -3.924 1.00 94.50 85 ASN A CA 1
ATOM 678 C C . ASN A 1 85 ? -4.205 6.401 -3.654 1.00 94.50 85 ASN A C 1
ATOM 680 O O . ASN A 1 85 ? -3.458 7.367 -3.503 1.00 94.50 85 ASN A O 1
ATOM 684 N N . PHE A 1 86 ? -3.789 5.145 -3.594 1.00 94.00 86 PHE A N 1
ATOM 685 C CA . PHE A 1 86 ? -2.400 4.731 -3.536 1.00 94.00 86 PHE A CA 1
ATOM 686 C C . PHE A 1 86 ? -2.005 4.082 -4.854 1.00 94.00 86 PHE A C 1
ATOM 688 O O . PHE A 1 86 ? -2.816 3.451 -5.537 1.00 94.00 86 PHE A O 1
ATOM 695 N N . TYR A 1 87 ? -0.727 4.202 -5.175 1.00 92.75 87 TYR A N 1
ATOM 696 C CA . TYR A 1 87 ? -0.108 3.486 -6.271 1.00 92.75 87 TYR A CA 1
ATOM 697 C C . TYR A 1 87 ? 0.899 2.487 -5.715 1.00 92.75 87 TYR A C 1
ATOM 699 O O . TYR A 1 87 ? 1.710 2.837 -4.856 1.00 92.75 87 TYR A O 1
ATOM 707 N N . TYR A 1 88 ? 0.823 1.248 -6.195 1.00 91.56 88 TYR A N 1
ATOM 708 C CA . TYR A 1 88 ? 1.804 0.213 -5.913 1.00 91.56 88 TYR A CA 1
ATOM 709 C C . TYR A 1 88 ? 2.699 0.012 -7.131 1.00 91.56 88 TYR A C 1
ATOM 711 O O . TYR A 1 88 ? 2.221 -0.261 -8.233 1.00 91.56 88 TYR A O 1
ATOM 719 N N . THR A 1 89 ? 4.006 0.176 -6.939 1.00 88.38 89 THR A N 1
ATOM 720 C CA . THR A 1 89 ? 4.918 0.428 -8.059 1.00 88.38 89 THR A CA 1
ATOM 721 C C . THR A 1 89 ? 5.271 -0.797 -8.893 1.00 88.38 89 THR A C 1
ATOM 723 O O . THR A 1 89 ? 5.367 -0.656 -10.113 1.00 88.38 89 THR A O 1
ATOM 726 N N . ARG A 1 90 ? 5.544 -1.943 -8.251 1.00 82.56 90 ARG A N 1
ATOM 727 C CA . ARG A 1 90 ? 5.791 -3.293 -8.824 1.00 82.56 90 ARG A CA 1
ATOM 728 C C . ARG A 1 90 ? 6.647 -4.147 -7.889 1.00 82.56 90 ARG A C 1
ATOM 730 O O . ARG A 1 90 ? 7.462 -3.614 -7.126 1.00 82.56 90 ARG A O 1
ATOM 737 N N . THR A 1 91 ? 6.550 -5.465 -8.035 1.00 82.75 91 THR A N 1
ATOM 738 C CA . THR A 1 91 ? 7.559 -6.419 -7.549 1.00 82.75 91 THR A CA 1
ATOM 739 C C . THR A 1 91 ? 8.719 -6.559 -8.554 1.00 82.75 91 THR A C 1
ATOM 741 O O . THR A 1 91 ? 8.954 -5.681 -9.397 1.00 82.75 91 THR A O 1
ATOM 744 N N . ASN A 1 92 ? 9.514 -7.632 -8.462 1.00 78.19 92 ASN A N 1
ATOM 745 C CA . ASN A 1 92 ? 10.453 -7.967 -9.532 1.00 78.19 92 ASN A CA 1
ATOM 746 C C . ASN A 1 92 ? 9.683 -8.210 -10.849 1.00 78.19 92 ASN A C 1
ATOM 748 O O . ASN A 1 92 ? 8.500 -8.534 -10.864 1.00 78.19 92 ASN A O 1
ATOM 752 N N . CYS A 1 93 ? 10.349 -7.976 -11.980 1.00 77.75 93 CYS A N 1
ATOM 753 C CA . CYS A 1 93 ? 9.775 -8.172 -13.317 1.00 77.75 93 CYS A CA 1
ATOM 754 C C . CYS A 1 93 ? 8.547 -7.320 -13.683 1.00 77.75 93 CYS A C 1
ATOM 756 O O . CYS A 1 93 ? 7.914 -7.574 -14.704 1.00 77.75 93 CYS A O 1
ATOM 758 N N . GLY A 1 94 ? 8.206 -6.301 -12.888 1.00 76.38 94 GLY A N 1
ATOM 759 C CA . GLY A 1 94 ? 7.051 -5.460 -13.194 1.00 76.38 94 GLY A CA 1
ATOM 760 C C . GLY A 1 94 ? 5.712 -6.124 -12.901 1.00 76.38 94 GLY A C 1
ATOM 761 O O . GLY A 1 94 ? 4.705 -5.653 -13.415 1.00 76.38 94 GLY A O 1
ATOM 762 N N . ALA A 1 95 ? 5.670 -7.199 -12.113 1.00 82.25 95 ALA A N 1
ATOM 763 C CA . ALA A 1 95 ? 4.409 -7.821 -11.733 1.00 82.25 95 ALA A CA 1
ATOM 764 C C . ALA A 1 95 ? 3.693 -7.017 -10.640 1.00 82.25 95 ALA A C 1
ATOM 766 O O . ALA A 1 95 ? 4.322 -6.397 -9.775 1.00 82.25 95 ALA A O 1
ATOM 767 N N . GLY A 1 96 ? 2.360 -7.042 -10.706 1.00 83.00 96 GLY A N 1
ATOM 768 C CA . GLY A 1 96 ? 1.484 -6.512 -9.673 1.00 83.00 96 GLY A CA 1
ATOM 769 C C . GLY A 1 96 ? 1.659 -5.025 -9.419 1.00 83.00 96 GLY A C 1
ATOM 770 O O . GLY A 1 96 ? 1.568 -4.631 -8.283 1.00 83.00 96 GLY A O 1
ATOM 771 N N . TRP A 1 97 ? 1.969 -4.184 -10.398 1.00 89.94 97 TRP A N 1
ATOM 772 C CA . TRP A 1 97 ? 1.805 -2.740 -10.204 1.00 89.94 97 TRP A CA 1
ATOM 773 C C . TRP A 1 97 ? 0.330 -2.385 -10.370 1.00 89.94 97 TRP A C 1
ATOM 775 O O . TRP A 1 97 ? -0.383 -3.063 -11.107 1.00 89.94 97 TRP A O 1
ATOM 785 N N . GLY A 1 98 ? -0.151 -1.331 -9.721 1.00 91.69 98 GLY A N 1
ATOM 786 C CA . GLY A 1 98 ? -1.559 -0.978 -9.856 1.00 91.69 98 GLY A CA 1
ATOM 787 C C . GLY A 1 98 ? -2.064 0.044 -8.863 1.00 91.69 98 GLY A C 1
ATOM 788 O O . GLY A 1 98 ? -1.315 0.614 -8.065 1.00 91.69 98 GLY A O 1
ATOM 789 N N . SER A 1 99 ? -3.369 0.274 -8.939 1.00 94.00 99 SER A N 1
ATOM 790 C CA . SER A 1 99 ? -4.061 1.246 -8.104 1.00 94.00 99 SER A CA 1
ATOM 791 C C . SER A 1 99 ? -4.694 0.580 -6.896 1.00 94.00 99 SER A C 1
ATOM 793 O O . SER A 1 99 ? -5.297 -0.489 -6.977 1.00 94.00 99 SER A O 1
ATOM 795 N N . ILE A 1 100 ? -4.607 1.268 -5.769 1.00 94.88 100 ILE A N 1
ATOM 796 C CA . ILE A 1 100 ? -5.207 0.882 -4.502 1.00 94.88 100 ILE A CA 1
ATOM 797 C C . ILE A 1 100 ? -6.116 2.025 -4.065 1.00 94.88 100 ILE A C 1
ATOM 799 O O . ILE A 1 100 ? -5.694 3.175 -3.987 1.00 94.88 100 ILE A O 1
ATOM 803 N N . ASN A 1 101 ? -7.362 1.715 -3.740 1.00 95.25 101 ASN A N 1
ATOM 804 C CA . ASN A 1 101 ? -8.316 2.668 -3.197 1.00 95.25 101 ASN A CA 1
ATOM 805 C C . ASN A 1 101 ? -8.594 2.322 -1.739 1.00 95.25 101 ASN A C 1
ATOM 807 O O . ASN A 1 101 ? -9.078 1.228 -1.438 1.00 95.25 101 ASN A O 1
ATOM 811 N N . LEU A 1 102 ? -8.321 3.272 -0.848 1.00 93.69 102 LEU A N 1
ATOM 812 C CA . LEU A 1 102 ? -8.625 3.161 0.568 1.00 93.69 102 LEU A CA 1
ATOM 813 C C . LEU A 1 102 ? -9.734 4.149 0.930 1.00 93.69 102 LEU A C 1
ATOM 815 O O . LEU A 1 102 ? -9.543 5.367 0.896 1.00 93.69 102 LEU A O 1
ATOM 819 N N . LYS A 1 103 ? -10.909 3.625 1.268 1.00 92.88 103 LYS A N 1
ATOM 820 C CA . LYS A 1 103 ? -12.079 4.420 1.649 1.00 92.88 103 LYS A CA 1
ATOM 821 C C . LYS A 1 103 ? -12.311 4.298 3.146 1.00 92.88 103 LYS A C 1
ATOM 823 O O . LYS A 1 103 ? -12.488 3.193 3.652 1.00 92.88 103 LYS A O 1
ATOM 828 N N . LYS A 1 104 ? -12.373 5.424 3.851 1.00 89.25 104 LYS A N 1
ATOM 829 C CA . LYS A 1 104 ? -12.786 5.436 5.257 1.00 89.25 104 LYS A CA 1
ATOM 830 C C . LYS A 1 104 ? -14.256 5.013 5.377 1.00 89.25 104 LYS A C 1
ATOM 832 O O . LYS A 1 104 ? -15.102 5.542 4.657 1.00 89.25 104 LYS A O 1
ATOM 837 N N . ILE A 1 105 ? -14.544 4.079 6.281 1.00 91.00 105 ILE A N 1
ATOM 838 C CA . ILE A 1 105 ? -15.914 3.661 6.628 1.00 91.00 105 ILE A CA 1
ATOM 839 C C . ILE A 1 105 ? -16.294 4.260 7.979 1.00 91.00 105 ILE A C 1
ATOM 841 O O . ILE A 1 105 ? -17.338 4.892 8.113 1.00 91.00 105 ILE A O 1
ATOM 845 N N . SER A 1 106 ? -15.409 4.114 8.962 1.00 89.19 106 SER A N 1
ATOM 846 C CA . SER A 1 106 ? -15.568 4.642 10.315 1.00 89.19 106 SER A CA 1
ATOM 847 C C . SER A 1 106 ? -14.215 5.140 10.841 1.00 89.19 106 SER A C 1
ATOM 849 O O . SER A 1 106 ? -13.241 5.245 10.095 1.00 89.19 106 SER A O 1
ATOM 851 N N . ASN A 1 107 ? -14.125 5.503 12.122 1.00 84.38 107 ASN A N 1
ATOM 852 C CA . ASN A 1 107 ? -12.835 5.871 12.719 1.00 84.38 107 ASN A CA 1
ATOM 853 C C . ASN A 1 107 ? -11.912 4.661 12.951 1.00 84.38 107 ASN A C 1
ATOM 855 O O . ASN A 1 107 ? -10.720 4.855 13.180 1.00 84.38 107 ASN A O 1
ATOM 859 N N . THR A 1 108 ? -12.450 3.442 12.888 1.00 89.25 108 THR A N 1
ATOM 860 C CA . THR A 1 108 ? -11.717 2.193 13.1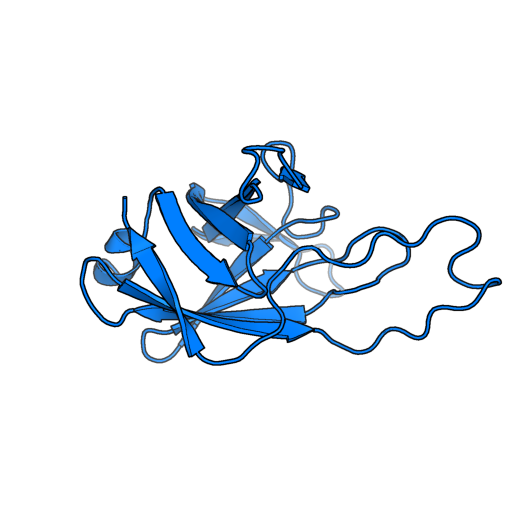21 1.00 89.25 108 THR A CA 1
ATOM 861 C C . THR A 1 108 ? -11.689 1.287 11.898 1.00 89.25 108 THR A C 1
ATOM 863 O O . THR A 1 108 ? -10.914 0.343 11.892 1.00 89.25 108 THR A O 1
ATOM 866 N N . GLU A 1 109 ? -12.479 1.557 10.858 1.00 92.56 109 GLU A N 1
ATOM 867 C CA . GLU A 1 109 ? -12.581 0.686 9.687 1.00 92.56 109 GLU A CA 1
ATOM 868 C C . GLU A 1 109 ? -12.349 1.433 8.378 1.00 92.56 109 GLU A C 1
ATOM 870 O O . GLU A 1 109 ? -12.837 2.552 8.157 1.00 92.56 109 GLU A O 1
ATOM 875 N N . VAL A 1 110 ? -11.649 0.761 7.470 1.00 93.06 110 VAL A N 1
ATOM 876 C CA . VAL A 1 110 ? -11.422 1.217 6.103 1.00 93.06 110 VAL A CA 1
ATOM 877 C C . VAL A 1 110 ? -11.687 0.084 5.118 1.00 93.06 110 VAL A C 1
ATOM 879 O O . VAL A 1 110 ? -11.389 -1.078 5.381 1.00 93.06 110 VAL A O 1
ATOM 882 N N . SER A 1 111 ? -12.235 0.429 3.958 1.00 94.81 111 SER A N 1
ATOM 883 C CA . SER A 1 111 ? -12.376 -0.475 2.822 1.00 94.81 111 SER A CA 1
ATOM 884 C C . SER A 1 111 ? -11.158 -0.346 1.917 1.00 94.81 111 SER A C 1
ATOM 886 O O . SER A 1 111 ? -10.859 0.741 1.418 1.00 94.81 111 SER A O 1
ATOM 888 N N . TRP A 1 112 ? -10.521 -1.474 1.651 1.00 94.25 112 TRP A N 1
ATOM 889 C CA . TRP A 1 112 ? -9.440 -1.663 0.703 1.00 94.25 112 TRP A CA 1
ATOM 890 C C . TRP A 1 112 ? -9.968 -2.216 -0.617 1.00 94.25 112 TRP A C 1
ATOM 892 O O . TRP A 1 112 ? -10.738 -3.175 -0.654 1.00 94.25 112 TRP A O 1
ATOM 902 N N . THR A 1 113 ? -9.521 -1.631 -1.720 1.00 95.94 113 THR A N 1
ATOM 903 C CA . THR A 1 113 ? -9.695 -2.197 -3.056 1.00 95.94 113 THR A CA 1
ATOM 904 C C . THR A 1 113 ? -8.381 -2.117 -3.801 1.00 95.94 113 THR A C 1
ATOM 906 O O . THR A 1 113 ? -7.860 -1.020 -3.977 1.00 95.94 113 THR A O 1
ATOM 909 N N . TYR A 1 114 ? -7.873 -3.252 -4.266 1.00 94.00 114 TYR A N 1
ATOM 910 C CA . TYR A 1 114 ? -6.657 -3.313 -5.068 1.00 94.00 114 TYR A CA 1
ATOM 911 C C . TYR A 1 114 ? -6.976 -3.813 -6.472 1.00 94.00 114 TYR A C 1
ATOM 913 O O . TYR A 1 114 ? -7.615 -4.849 -6.639 1.00 94.00 114 TYR A O 1
ATOM 921 N N . LEU A 1 115 ? -6.554 -3.026 -7.459 1.00 92.56 115 LEU A N 1
ATOM 922 C CA . LEU A 1 115 ? -6.740 -3.258 -8.883 1.00 92.56 115 LEU A CA 1
ATOM 923 C C . LEU A 1 115 ? -5.342 -3.314 -9.523 1.00 92.56 115 LEU A C 1
ATOM 925 O O . LEU A 1 115 ? -4.814 -2.263 -9.913 1.00 92.56 115 LEU A O 1
ATOM 929 N N . PRO A 1 116 ? -4.695 -4.496 -9.550 1.00 90.25 116 PRO A N 1
ATOM 930 C CA . PRO A 1 116 ? -3.450 -4.666 -10.280 1.00 90.25 116 PRO A CA 1
ATOM 931 C C . PRO A 1 116 ? -3.694 -4.470 -11.773 1.00 90.25 116 PRO A C 1
ATOM 933 O O . PRO A 1 116 ? -4.758 -4.793 -12.299 1.00 90.25 116 PRO A O 1
ATOM 936 N N . ASN A 1 117 ? -2.686 -3.948 -12.454 1.00 87.62 117 ASN A N 1
ATOM 937 C CA . ASN A 1 117 ? -2.630 -3.977 -13.902 1.00 87.62 117 ASN A CA 1
ATOM 938 C C . ASN A 1 117 ? -2.009 -5.290 -14.370 1.00 87.62 117 ASN A C 1
ATOM 940 O O . ASN A 1 117 ? -1.133 -5.859 -13.708 1.00 87.62 117 ASN A O 1
ATOM 944 N N . ASP A 1 118 ? -2.439 -5.731 -15.547 1.00 80.88 118 ASP A N 1
ATOM 945 C CA . ASP A 1 118 ? -1.941 -6.959 -16.142 1.00 80.88 118 ASP A CA 1
ATOM 946 C C . ASP A 1 118 ? -0.480 -6.805 -16.573 1.00 80.88 118 ASP A C 1
ATOM 948 O O . ASP A 1 118 ? -0.093 -5.859 -17.265 1.00 80.88 118 ASP A O 1
ATOM 952 N N . THR A 1 119 ? 0.330 -7.792 -16.203 1.00 80.75 119 THR A N 1
ATOM 953 C CA . THR A 1 119 ? 1.700 -7.941 -16.689 1.00 80.75 119 THR A CA 1
ATOM 954 C C . THR A 1 119 ? 1.852 -9.344 -17.257 1.00 80.75 119 THR A C 1
ATOM 956 O O . THR A 1 119 ? 1.683 -10.334 -16.549 1.00 80.75 119 THR A O 1
ATOM 959 N N . VAL A 1 120 ? 2.219 -9.446 -18.537 1.00 79.44 120 VAL A N 1
ATOM 960 C CA . VAL A 1 120 ? 2.510 -10.741 -19.165 1.00 79.44 120 VAL A CA 1
ATOM 961 C C . VAL A 1 120 ? 3.898 -11.211 -18.732 1.00 79.44 120 VAL A C 1
ATOM 963 O O . VAL A 1 120 ? 4.924 -10.707 -19.200 1.00 79.44 120 VAL A O 1
ATOM 966 N N . LEU A 1 121 ? 3.929 -12.198 -17.838 1.00 80.12 121 LEU A N 1
ATOM 967 C CA . LEU A 1 121 ? 5.158 -12.843 -17.388 1.00 80.12 121 LEU A CA 1
ATOM 968 C C . LEU A 1 121 ? 5.522 -13.989 -18.331 1.00 80.12 121 LEU A C 1
ATOM 970 O O . LEU A 1 121 ? 4.756 -14.927 -18.531 1.00 80.12 121 LEU A O 1
ATOM 974 N N . THR A 1 122 ? 6.716 -13.917 -18.910 1.00 80.00 122 THR A N 1
ATOM 975 C CA . THR A 1 122 ? 7.289 -14.982 -19.740 1.00 80.00 122 THR A CA 1
ATOM 976 C C . THR A 1 122 ? 8.678 -15.320 -19.225 1.00 80.00 122 THR A C 1
ATOM 978 O O . THR A 1 122 ? 9.331 -14.468 -18.622 1.00 80.00 122 THR A O 1
ATOM 981 N N . ALA A 1 123 ? 9.185 -16.516 -19.532 1.00 79.06 123 ALA A N 1
ATOM 982 C CA . ALA A 1 123 ? 10.565 -16.887 -19.203 1.00 79.06 123 ALA A CA 1
ATOM 983 C C . ALA A 1 123 ? 11.606 -15.910 -19.793 1.00 79.06 123 ALA A C 1
ATOM 985 O O . ALA A 1 123 ? 12.699 -15.773 -19.255 1.00 79.06 123 ALA A O 1
ATOM 986 N N . LYS A 1 124 ? 11.255 -15.197 -20.875 1.00 80.00 124 LYS A N 1
ATOM 987 C CA . LYS A 1 124 ? 12.089 -14.159 -21.494 1.00 80.00 124 LYS A CA 1
ATOM 988 C C . LYS A 1 124 ? 12.053 -12.833 -20.726 1.00 80.00 124 LYS A C 1
ATOM 990 O O . LYS A 1 124 ? 13.088 -12.194 -20.576 1.00 80.00 124 LYS A O 1
ATOM 995 N N . ASN A 1 125 ? 10.877 -12.418 -20.254 1.00 77.75 125 ASN A N 1
ATOM 996 C CA . ASN A 1 125 ? 10.678 -11.112 -19.610 1.00 77.75 125 ASN A CA 1
ATOM 997 C C . ASN A 1 125 ? 10.894 -11.156 -18.086 1.00 77.75 125 ASN A C 1
ATOM 999 O O . ASN A 1 125 ? 11.131 -10.123 -17.466 1.00 77.75 125 ASN A O 1
ATOM 1003 N N . CYS A 1 126 ? 10.805 -12.344 -17.488 1.00 79.94 126 CYS A N 1
ATOM 1004 C CA . CYS A 1 126 ? 11.042 -12.601 -16.073 1.00 79.94 126 CYS A CA 1
ATOM 1005 C C . CYS A 1 126 ? 11.675 -13.990 -15.878 1.00 79.94 126 CYS A C 1
ATOM 1007 O O . CYS A 1 126 ? 11.000 -14.923 -15.435 1.00 79.94 126 CYS A O 1
ATOM 1009 N N . PRO A 1 127 ? 12.951 -14.177 -16.253 1.00 76.94 127 PRO A N 1
ATOM 1010 C CA . PRO A 1 127 ? 13.642 -15.431 -15.987 1.00 76.94 127 PRO A CA 1
ATOM 1011 C C . PRO A 1 127 ? 13.794 -15.645 -14.471 1.00 76.94 127 PRO A C 1
ATOM 1013 O O . PRO A 1 127 ? 14.201 -14.734 -13.749 1.00 76.94 127 PRO A O 1
ATOM 1016 N N . GLY A 1 128 ? 13.495 -16.853 -13.986 1.00 77.56 128 GLY A N 1
ATOM 1017 C CA . GLY A 1 128 ? 13.669 -17.238 -12.580 1.00 77.56 128 GLY A CA 1
ATOM 1018 C C . GLY A 1 128 ? 12.360 -17.334 -11.790 1.00 77.56 128 GLY A C 1
ATOM 1019 O O . GLY A 1 128 ? 11.398 -17.927 -12.270 1.00 77.56 128 GLY A O 1
ATOM 1020 N N . ASN A 1 129 ? 12.356 -16.805 -10.558 1.00 70.69 129 ASN A N 1
ATOM 1021 C CA . ASN A 1 129 ? 11.234 -16.901 -9.618 1.00 70.69 129 ASN A CA 1
ATOM 1022 C C . ASN A 1 129 ? 10.473 -15.557 -9.530 1.00 70.69 129 ASN A C 1
ATOM 1024 O O . ASN A 1 129 ? 10.929 -14.646 -8.824 1.00 70.69 129 ASN A O 1
ATOM 1028 N N . PRO A 1 130 ? 9.370 -15.375 -10.281 1.00 70.00 130 PRO A N 1
ATOM 1029 C CA . PRO A 1 130 ? 8.561 -14.163 -10.203 1.00 70.00 130 PRO A CA 1
ATOM 1030 C C . PRO A 1 130 ? 7.960 -14.017 -8.799 1.00 70.00 130 PRO A C 1
ATOM 1032 O O . PRO A 1 130 ? 7.295 -14.919 -8.299 1.00 70.00 130 PRO A O 1
ATOM 1035 N N . ASP A 1 131 ? 8.179 -12.866 -8.168 1.00 68.75 131 ASP A N 1
ATOM 1036 C CA . ASP A 1 131 ? 7.579 -12.517 -6.881 1.00 68.75 131 ASP A CA 1
ATOM 1037 C C . ASP A 1 131 ? 6.150 -12.048 -7.174 1.00 68.75 131 ASP A C 1
ATOM 1039 O O . ASP A 1 131 ? 5.916 -10.926 -7.643 1.00 68.75 131 ASP A O 1
ATOM 1043 N N . ILE A 1 132 ? 5.190 -12.949 -6.976 1.00 67.31 132 ILE A N 1
ATOM 1044 C CA . ILE A 1 132 ? 3.767 -12.618 -7.040 1.00 67.31 132 ILE A CA 1
ATOM 1045 C C . ILE A 1 132 ? 3.442 -11.634 -5.911 1.00 67.31 132 ILE A C 1
ATOM 1047 O O . ILE A 1 132 ? 3.915 -11.778 -4.786 1.00 67.31 132 ILE A O 1
ATOM 1051 N N . THR A 1 133 ? 2.681 -10.581 -6.215 1.00 70.12 133 THR A N 1
ATOM 1052 C CA . THR A 1 133 ? 2.322 -9.569 -5.212 1.00 70.12 133 THR A CA 1
ATOM 1053 C C . THR A 1 133 ? 1.596 -10.210 -4.022 1.00 70.12 133 THR A C 1
ATOM 1055 O O . THR A 1 133 ? 0.706 -11.038 -4.200 1.00 70.12 133 THR A O 1
ATOM 1058 N N . TYR A 1 134 ? 1.967 -9.820 -2.799 1.00 74.19 134 TYR A N 1
ATOM 1059 C CA . TYR A 1 134 ? 1.328 -10.294 -1.562 1.00 74.19 134 TYR A CA 1
ATOM 1060 C C . TYR A 1 134 ? 0.141 -9.425 -1.132 1.00 74.19 134 TYR A C 1
ATOM 1062 O O . TYR A 1 134 ? -0.409 -9.615 -0.045 1.00 74.19 134 TYR A O 1
ATOM 1070 N N . LEU A 1 135 ? -0.239 -8.444 -1.953 1.00 85.25 135 LEU A N 1
ATOM 1071 C CA . LEU A 1 135 ? -1.374 -7.581 -1.671 1.00 85.25 135 LEU A CA 1
ATOM 1072 C C . LEU A 1 135 ? -2.688 -8.315 -1.967 1.00 85.25 135 LEU A C 1
ATOM 1074 O O . LEU A 1 135 ? -2.779 -9.027 -2.967 1.00 85.25 135 LEU A O 1
ATOM 1078 N N . PRO A 1 136 ? -3.724 -8.137 -1.130 1.00 87.56 136 PRO A N 1
ATOM 1079 C CA . PRO A 1 136 ? -5.013 -8.765 -1.359 1.00 87.56 136 PRO A CA 1
ATOM 1080 C C . PRO A 1 136 ? -5.687 -8.118 -2.572 1.00 87.56 136 PRO A C 1
ATOM 1082 O O . PRO A 1 136 ? -6.215 -7.006 -2.485 1.00 87.56 136 PRO A O 1
ATOM 1085 N N . GLU A 1 137 ? -5.642 -8.814 -3.707 1.00 90.25 137 GLU A N 1
ATOM 1086 C CA . GLU A 1 137 ? -6.354 -8.465 -4.935 1.00 90.25 137 GLU A CA 1
ATOM 1087 C C . GLU A 1 137 ? -7.843 -8.755 -4.757 1.00 90.25 137 GLU A C 1
ATOM 1089 O O . GLU A 1 137 ? -8.321 -9.879 -4.895 1.00 90.25 137 GLU A O 1
ATOM 1094 N N . THR A 1 1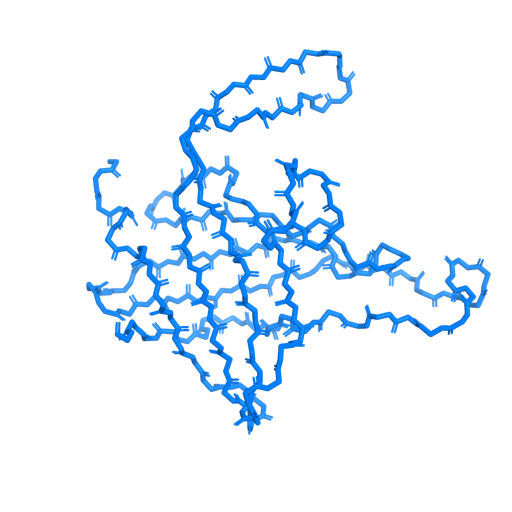38 ? -8.578 -7.731 -4.340 1.00 92.06 138 THR A N 1
ATOM 1095 C CA . THR A 1 138 ? -10.003 -7.832 -4.039 1.00 92.06 138 THR A CA 1
ATOM 1096 C C . THR A 1 138 ? -10.631 -6.445 -3.974 1.00 92.06 138 THR A C 1
ATOM 1098 O O . THR A 1 138 ? -9.938 -5.426 -3.878 1.00 92.06 138 THR A O 1
ATOM 1101 N N . LYS A 1 139 ? -11.963 -6.409 -4.009 1.00 94.12 139 LYS A N 1
ATOM 1102 C CA . LYS A 1 139 ? -12.770 -5.205 -3.816 1.00 94.12 139 LYS A CA 1
ATOM 1103 C C . LYS A 1 139 ? -13.406 -5.227 -2.431 1.00 94.12 139 LYS A C 1
ATOM 1105 O O . LYS A 1 139 ? -13.931 -6.249 -2.003 1.00 94.12 139 LYS A O 1
ATOM 1110 N N . ASN A 1 140 ? -13.421 -4.066 -1.784 1.00 93.31 140 ASN A N 1
ATOM 1111 C CA . ASN A 1 140 ? -14.087 -3.819 -0.502 1.00 93.31 140 ASN A CA 1
ATOM 1112 C C . ASN A 1 140 ? -13.643 -4.731 0.662 1.00 93.31 140 ASN A C 1
ATOM 1114 O O . ASN A 1 140 ? -14.452 -5.055 1.530 1.00 93.31 140 ASN A O 1
ATOM 1118 N N . LEU A 1 141 ? -12.370 -5.138 0.711 1.00 95.00 141 LEU A N 1
ATOM 1119 C CA . LEU A 1 141 ? -11.835 -5.842 1.879 1.00 95.00 141 LEU A CA 1
ATOM 1120 C C . LEU A 1 141 ? -11.771 -4.889 3.070 1.00 95.00 141 LEU A C 1
ATOM 1122 O O . LEU A 1 141 ? -11.198 -3.807 2.972 1.00 95.00 141 LEU A O 1
ATOM 1126 N N . ILE A 1 142 ? -12.347 -5.290 4.197 1.00 95.88 142 ILE A N 1
ATOM 1127 C CA . ILE A 1 142 ? -12.408 -4.448 5.387 1.00 95.88 142 ILE A CA 1
ATOM 1128 C C . ILE A 1 142 ? -11.156 -4.651 6.227 1.00 95.88 142 ILE A C 1
ATOM 1130 O O . ILE A 1 142 ? -10.834 -5.772 6.618 1.00 95.88 142 ILE A O 1
ATOM 1134 N N . PHE A 1 143 ? -10.475 -3.548 6.508 1.00 94.19 143 PHE A N 1
ATOM 1135 C CA . PHE A 1 143 ? -9.391 -3.472 7.471 1.00 94.19 143 PHE A CA 1
ATOM 1136 C C . PHE A 1 143 ? -9.860 -2.733 8.718 1.00 94.19 143 PHE A C 1
ATOM 1138 O O . PHE A 1 143 ? -10.465 -1.663 8.619 1.00 94.19 143 PHE A O 1
ATOM 1145 N N . THR A 1 144 ? -9.506 -3.268 9.880 1.00 94.62 144 THR A N 1
ATOM 1146 C CA . THR A 1 144 ? -9.819 -2.695 11.189 1.00 94.62 144 THR A CA 1
ATOM 1147 C C . THR A 1 144 ? -8.544 -2.227 11.879 1.00 94.62 144 THR A C 1
ATOM 1149 O O . THR A 1 144 ? -7.537 -2.938 11.913 1.00 94.62 144 THR A O 1
ATOM 1152 N N . LYS A 1 145 ? -8.581 -1.021 12.435 1.00 91.75 145 LYS A N 1
ATOM 1153 C CA . LYS A 1 145 ? -7.503 -0.420 13.217 1.00 91.75 145 LYS A CA 1
ATOM 1154 C C . LYS A 1 145 ? -7.298 -1.176 14.530 1.00 91.75 145 LYS A C 1
ATOM 1156 O O . LYS A 1 145 ? -8.280 -1.497 15.195 1.00 91.75 145 LYS A O 1
ATOM 1161 N N . GLN A 1 146 ? -6.037 -1.472 14.847 1.00 87.06 146 GLN A N 1
ATOM 1162 C CA . GLN A 1 146 ? -5.604 -2.078 16.114 1.00 87.06 146 GLN A CA 1
ATOM 1163 C C . GLN A 1 146 ? -5.249 -1.007 17.144 1.00 87.06 146 GLN A C 1
ATOM 1165 O O . GLN A 1 146 ? -4.777 0.077 16.722 1.00 87.06 146 GLN A O 1
#